Protein AF-A0AA97HVZ5-F1 (afdb_monomer)

Structure (mmCIF, N/CA/C/O backbone):
data_AF-A0AA97HVZ5-F1
#
_entry.id   AF-A0AA97HVZ5-F1
#
loop_
_atom_site.group_PDB
_atom_site.id
_atom_site.type_symbol
_atom_site.label_atom_id
_atom_site.label_alt_id
_atom_site.label_comp_id
_atom_site.label_asym_id
_atom_site.label_entity_id
_atom_site.label_seq_id
_atom_site.pdbx_PDB_ins_code
_atom_site.Cartn_x
_atom_site.Cartn_y
_atom_site.Cartn_z
_atom_site.occupancy
_atom_site.B_iso_or_equiv
_atom_site.auth_seq_id
_atom_site.auth_comp_id
_atom_site.auth_asym_id
_atom_site.auth_atom_id
_atom_site.pdbx_PDB_model_num
ATOM 1 N N . MET A 1 1 ? 20.506 -8.338 -9.169 1.00 38.97 1 MET A N 1
ATOM 2 C CA . MET A 1 1 ? 20.109 -8.493 -7.753 1.00 38.97 1 MET A CA 1
ATOM 3 C C . MET A 1 1 ? 19.129 -7.383 -7.427 1.00 38.97 1 MET A C 1
ATOM 5 O O . MET A 1 1 ? 19.443 -6.229 -7.684 1.00 38.97 1 MET A O 1
ATOM 9 N N . GLY A 1 2 ? 17.906 -7.773 -7.060 1.00 55.78 2 GLY A N 1
ATOM 10 C CA . GLY A 1 2 ? 16.684 -6.972 -7.171 1.00 55.78 2 GLY A CA 1
ATOM 11 C C . GLY A 1 2 ? 16.665 -5.697 -6.332 1.00 55.78 2 GLY A C 1
ATOM 12 O O . GLY A 1 2 ? 17.111 -5.686 -5.187 1.00 55.78 2 GLY A O 1
ATOM 13 N N . ARG A 1 3 ? 16.113 -4.628 -6.916 1.00 67.00 3 ARG A N 1
ATOM 14 C CA . ARG A 1 3 ? 15.826 -3.372 -6.220 1.00 67.00 3 ARG A CA 1
ATOM 15 C C . ARG A 1 3 ? 14.838 -3.662 -5.087 1.00 67.00 3 ARG A C 1
ATOM 17 O O . ARG A 1 3 ? 13.729 -4.130 -5.333 1.00 67.00 3 ARG A O 1
ATOM 24 N N . TYR A 1 4 ? 15.248 -3.415 -3.846 1.00 77.94 4 TYR A N 1
ATOM 25 C CA . TYR A 1 4 ? 14.344 -3.493 -2.703 1.00 77.94 4 TYR A CA 1
ATOM 26 C C . TYR A 1 4 ? 13.355 -2.327 -2.773 1.00 77.94 4 TYR A C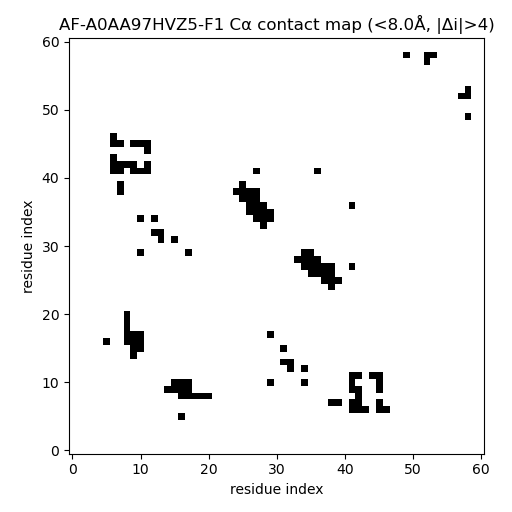 1
ATOM 28 O O . TYR A 1 4 ? 13.749 -1.168 -2.656 1.00 77.94 4 TYR A O 1
ATOM 36 N N . VAL A 1 5 ? 12.070 -2.639 -2.946 1.00 80.75 5 VAL A N 1
ATOM 37 C CA . VAL A 1 5 ? 10.981 -1.658 -2.922 1.00 80.75 5 VAL A CA 1
ATOM 38 C C . VAL A 1 5 ? 10.092 -1.909 -1.700 1.00 80.75 5 VAL A C 1
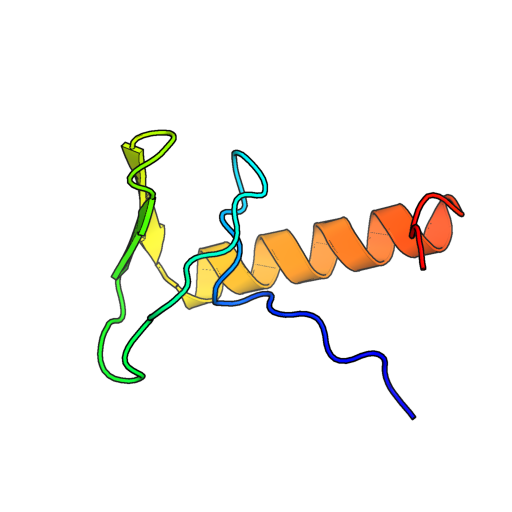ATOM 40 O O . VAL A 1 5 ? 9.722 -3.056 -1.441 1.00 80.75 5 VAL A O 1
ATOM 43 N N . PRO A 1 6 ? 9.736 -0.876 -0.915 1.00 88.56 6 PRO A N 1
ATOM 44 C CA . PRO A 1 6 ? 8.977 -1.032 0.326 1.00 88.56 6 PRO A CA 1
ATOM 45 C C . PRO A 1 6 ? 7.472 -1.271 0.074 1.00 88.56 6 PRO A C 1
ATOM 47 O O . PRO A 1 6 ? 6.628 -0.567 0.620 1.00 88.56 6 PRO A O 1
ATOM 50 N N . SER A 1 7 ? 7.117 -2.280 -0.724 1.00 91.00 7 SER A N 1
ATOM 51 C CA . SER A 1 7 ? 5.748 -2.528 -1.205 1.00 91.00 7 SER A CA 1
ATOM 52 C C . SER A 1 7 ? 4.710 -2.716 -0.100 1.00 91.00 7 SER A C 1
ATOM 54 O O . SER A 1 7 ? 3.593 -2.233 -0.235 1.00 91.00 7 SER A O 1
ATOM 56 N N . SER A 1 8 ? 5.061 -3.361 1.012 1.00 92.25 8 SER A N 1
ATOM 57 C CA . SER A 1 8 ? 4.144 -3.554 2.142 1.00 92.25 8 SER A CA 1
ATOM 58 C C . SER A 1 8 ? 3.957 -2.306 3.006 1.00 92.25 8 SER A C 1
ATOM 60 O O . SER A 1 8 ? 2.964 -2.215 3.722 1.00 92.25 8 SER A O 1
ATOM 62 N N . LYS A 1 9 ? 4.892 -1.348 2.948 1.00 93.31 9 LYS A N 1
ATOM 63 C CA . LYS A 1 9 ? 4.869 -0.105 3.739 1.00 93.31 9 LYS A CA 1
ATOM 64 C C . LYS A 1 9 ? 4.409 1.110 2.936 1.00 93.31 9 LYS A C 1
ATOM 66 O O . LYS A 1 9 ? 4.140 2.147 3.532 1.00 93.31 9 LYS A O 1
ATOM 71 N N . THR A 1 10 ? 4.342 1.009 1.616 1.00 95.19 10 THR A N 1
ATOM 72 C CA . THR A 1 10 ? 3.809 2.055 0.740 1.00 95.19 10 THR A CA 1
ATOM 73 C C . THR A 1 10 ? 2.293 1.922 0.639 1.00 95.19 10 THR A C 1
ATOM 75 O O . THR A 1 10 ? 1.783 0.814 0.553 1.00 95.19 10 THR A O 1
ATOM 78 N N . CYS A 1 11 ? 1.551 3.023 0.652 1.00 95.94 11 CYS A N 1
ATOM 79 C CA . CYS A 1 11 ? 0.119 3.001 0.376 1.00 95.94 11 CYS A CA 1
ATOM 80 C C . CYS A 1 11 ? -0.121 2.839 -1.126 1.00 95.94 11 CYS A C 1
ATOM 82 O O . CYS A 1 11 ? 0.382 3.636 -1.914 1.00 95.94 11 CYS A O 1
ATOM 84 N N . CYS A 1 12 ? -0.927 1.857 -1.525 1.00 95.69 12 CYS A N 1
ATOM 85 C CA . CYS A 1 12 ? -1.248 1.629 -2.933 1.00 95.69 12 CYS A CA 1
ATOM 86 C C . CYS A 1 12 ? -2.150 2.697 -3.562 1.00 95.69 12 CYS A C 1
ATOM 88 O O . CYS A 1 12 ? -2.213 2.784 -4.786 1.00 95.69 12 CYS A O 1
ATOM 90 N N . CYS A 1 13 ? -2.827 3.507 -2.744 1.00 95.38 13 CYS A N 1
ATOM 91 C CA . CYS A 1 13 ? -3.706 4.573 -3.211 1.00 95.38 13 CYS A CA 1
ATOM 92 C C . CYS A 1 13 ? -2.949 5.891 -3.420 1.00 95.38 13 CYS A C 1
ATOM 94 O O . CYS A 1 13 ? -3.028 6.476 -4.495 1.00 95.38 13 CYS A O 1
ATOM 96 N N . CYS A 1 14 ? -2.216 6.372 -2.409 1.00 94.62 14 CYS A N 1
ATOM 97 C CA . CYS A 1 14 ? -1.558 7.685 -2.463 1.00 94.62 14 CYS A CA 1
ATOM 98 C C . CYS A 1 14 ? -0.030 7.632 -2.603 1.00 94.62 14 CYS A C 1
ATOM 100 O O . CYS A 1 14 ? 0.605 8.674 -2.734 1.00 94.62 14 CYS A O 1
ATOM 102 N N . GLY A 1 15 ? 0.585 6.448 -2.543 1.00 92.81 15 GLY A N 1
ATOM 103 C CA . GLY A 1 15 ? 2.035 6.282 -2.676 1.00 92.81 15 GLY A CA 1
ATOM 104 C C . GLY A 1 15 ? 2.851 6.674 -1.440 1.00 92.81 15 GLY A C 1
ATOM 105 O O . GLY A 1 15 ? 4.073 6.521 -1.455 1.00 92.81 15 GLY A O 1
ATOM 106 N N . ILE A 1 16 ? 2.222 7.137 -0.351 1.00 93.69 16 ILE A N 1
ATOM 107 C CA . ILE A 1 16 ? 2.962 7.505 0.861 1.00 93.69 16 ILE A CA 1
ATOM 108 C C . ILE A 1 16 ? 3.580 6.266 1.513 1.00 93.69 16 ILE A C 1
ATOM 110 O O . ILE A 1 16 ? 2.928 5.232 1.672 1.00 93.69 16 ILE A O 1
ATOM 114 N N . LYS A 1 17 ? 4.849 6.360 1.906 1.00 93.25 17 LYS A N 1
ATOM 115 C CA . LYS A 1 17 ? 5.546 5.302 2.639 1.00 93.25 17 LYS A CA 1
ATOM 116 C C . LYS A 1 17 ? 5.379 5.521 4.137 1.00 93.25 17 LYS A C 1
ATOM 118 O O . LYS A 1 17 ? 5.769 6.560 4.658 1.00 93.25 17 LYS A O 1
ATOM 123 N N . MET A 1 18 ? 4.868 4.517 4.838 1.00 89.94 18 MET A N 1
ATOM 124 C CA . MET A 1 18 ? 4.816 4.521 6.294 1.00 89.94 18 MET A CA 1
ATOM 125 C C . MET A 1 18 ? 6.192 4.239 6.893 1.00 89.94 18 MET A C 1
ATOM 127 O O . MET A 1 18 ? 6.935 3.365 6.432 1.00 89.94 18 MET A O 1
ATOM 131 N N . GLU A 1 19 ? 6.513 4.958 7.964 1.00 87.25 19 GLU A N 1
ATOM 132 C CA . GLU A 1 19 ? 7.779 4.806 8.680 1.00 87.25 19 GLU A CA 1
ATOM 133 C C . GLU A 1 19 ? 7.839 3.465 9.429 1.00 87.25 19 GLU A C 1
ATOM 135 O O . GLU A 1 19 ? 8.825 2.724 9.346 1.00 87.25 19 GLU A O 1
ATOM 140 N N . LYS A 1 20 ? 6.743 3.105 10.109 1.00 86.81 20 LYS A N 1
ATOM 141 C CA . LYS A 1 20 ? 6.634 1.897 10.932 1.00 86.81 20 LYS A CA 1
ATOM 142 C C . LYS A 1 20 ? 5.404 1.089 10.534 1.00 86.81 20 LYS A C 1
ATOM 144 O O . LYS A 1 20 ? 4.305 1.616 10.440 1.00 86.81 20 LYS A O 1
ATOM 149 N N . LEU A 1 21 ? 5.613 -0.209 10.326 1.00 87.50 21 LEU A N 1
ATOM 150 C CA . LEU A 1 21 ? 4.555 -1.195 10.118 1.00 87.50 21 LEU A CA 1
ATOM 151 C C . LEU A 1 21 ? 5.011 -2.514 10.768 1.00 87.50 21 LEU A C 1
ATOM 153 O O . LEU A 1 21 ? 5.858 -3.204 10.191 1.00 87.50 21 LEU A O 1
ATOM 157 N N . PRO A 1 22 ? 4.544 -2.830 11.991 1.00 89.00 22 PRO A N 1
ATOM 158 C CA . PRO A 1 22 ? 4.956 -4.030 12.724 1.00 89.00 22 PRO A CA 1
ATOM 159 C C . PRO A 1 22 ? 4.515 -5.296 11.999 1.00 89.00 22 PRO A C 1
ATOM 161 O O . PRO A 1 22 ? 3.375 -5.354 11.562 1.00 89.00 22 PRO A O 1
ATOM 164 N N . LEU A 1 23 ? 5.347 -6.339 11.907 1.00 87.62 23 LEU A N 1
ATOM 165 C CA . LEU A 1 23 ? 5.033 -7.544 11.117 1.00 87.62 23 LEU A CA 1
ATOM 166 C C . LEU A 1 23 ? 3.701 -8.225 11.487 1.00 87.62 23 LEU A C 1
ATOM 168 O O . LEU A 1 23 ? 3.076 -8.806 10.606 1.00 87.62 23 LEU A O 1
ATOM 172 N N . SER A 1 24 ? 3.225 -8.079 12.724 1.00 90.75 24 SER A N 1
ATOM 173 C CA . SER A 1 24 ? 1.943 -8.613 13.207 1.00 90.75 24 SER A CA 1
ATOM 174 C C . SER A 1 24 ? 0.690 -7.947 12.614 1.00 90.75 24 SER A C 1
ATOM 176 O O . SER A 1 24 ? -0.387 -8.533 12.653 1.00 90.75 24 SER A O 1
ATOM 178 N N . VAL A 1 25 ? 0.799 -6.737 12.061 1.00 89.19 25 VAL A N 1
ATOM 179 C CA . VAL A 1 25 ? -0.356 -5.927 11.633 1.00 89.19 25 VAL A CA 1
ATOM 180 C C . VAL A 1 25 ? -0.888 -6.356 10.256 1.00 89.19 25 VAL A C 1
ATOM 182 O O . VAL A 1 25 ? -0.370 -5.945 9.225 1.00 89.19 25 VAL A O 1
ATOM 185 N N . ARG A 1 26 ? -1.938 -7.173 10.190 1.00 93.19 26 ARG A N 1
ATOM 186 C CA . ARG A 1 26 ? -2.476 -7.643 8.894 1.00 93.19 26 ARG A CA 1
ATOM 187 C C . ARG A 1 26 ? -3.224 -6.569 8.100 1.00 93.19 26 ARG A C 1
ATOM 189 O O . ARG A 1 26 ? -3.210 -6.624 6.879 1.00 93.19 26 ARG A O 1
ATOM 196 N N . LEU A 1 27 ? -3.805 -5.579 8.773 1.00 93.81 27 LEU A N 1
ATOM 197 C CA . LEU A 1 27 ? -4.515 -4.468 8.137 1.00 93.81 27 LEU A CA 1
ATOM 198 C C . LEU A 1 27 ? -3.581 -3.276 7.934 1.00 93.81 27 LEU A C 1
ATOM 200 O O . LEU A 1 27 ? -2.971 -2.784 8.878 1.00 93.81 27 LEU A O 1
ATOM 204 N N . PHE A 1 28 ? -3.459 -2.819 6.698 1.00 94.62 28 PHE A N 1
ATOM 205 C CA . PHE A 1 28 ? -2.778 -1.584 6.354 1.00 94.62 28 PHE A CA 1
ATOM 206 C C . PHE A 1 28 ? -3.767 -0.421 6.459 1.00 94.62 28 PHE A C 1
ATOM 208 O O . PHE A 1 28 ? -4.772 -0.408 5.756 1.00 94.62 28 PHE A O 1
ATOM 215 N N . GLU A 1 29 ? -3.457 0.564 7.299 1.00 95.06 29 GLU A N 1
ATOM 216 C CA . GLU A 1 29 ? -4.221 1.805 7.429 1.00 95.06 29 GLU A CA 1
ATOM 217 C C . GLU A 1 29 ? -3.346 2.990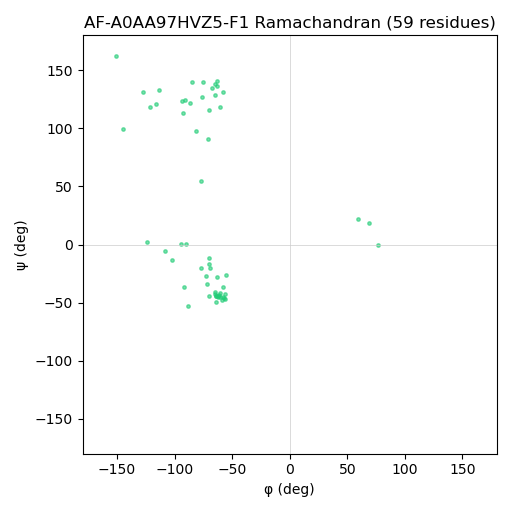 7.017 1.00 95.06 29 GLU A C 1
ATOM 219 O O . GLU A 1 29 ? -2.275 3.223 7.580 1.00 95.06 29 GLU A O 1
ATOM 224 N N . CYS A 1 30 ? -3.787 3.743 6.013 1.00 94.69 30 CYS A N 1
ATOM 225 C CA . CYS A 1 30 ? -3.089 4.930 5.552 1.00 94.69 30 CYS A CA 1
ATOM 226 C C . CYS A 1 30 ? -3.617 6.185 6.243 1.00 94.69 30 CYS A C 1
ATOM 228 O O . CYS A 1 30 ? -4.700 6.653 5.917 1.00 94.69 30 CYS A O 1
ATOM 230 N N . LEU A 1 31 ? -2.794 6.833 7.066 1.00 92.00 31 LEU A N 1
ATOM 231 C CA . LEU A 1 31 ? -3.162 8.100 7.717 1.00 92.00 31 LEU A CA 1
ATOM 232 C C . LEU A 1 31 ? -3.254 9.305 6.758 1.00 92.00 31 LEU A C 1
ATOM 234 O O . LEU A 1 31 ? -3.730 10.365 7.145 1.00 92.00 31 LEU A O 1
ATOM 238 N N . SER A 1 32 ? -2.773 9.173 5.516 1.00 94.44 32 SER A N 1
ATOM 239 C CA . SER A 1 32 ? -2.793 10.264 4.529 1.00 94.44 32 SER A CA 1
ATOM 240 C C . SER A 1 32 ? -4.045 10.268 3.655 1.00 94.44 32 SER A C 1
ATOM 242 O O . SER A 1 32 ? -4.509 11.342 3.285 1.00 94.44 32 SER A O 1
ATOM 244 N N . CYS A 1 33 ? -4.567 9.095 3.288 1.00 95.19 33 CYS A N 1
ATOM 245 C CA . CYS A 1 33 ? -5.740 8.976 2.414 1.00 95.19 33 CYS A CA 1
ATOM 246 C C . CYS A 1 33 ? -6.883 8.160 3.032 1.00 95.19 33 CYS A C 1
ATOM 248 O O . CYS A 1 33 ? -7.900 7.956 2.379 1.00 95.19 33 CYS A O 1
ATOM 250 N N . ASN A 1 34 ? -6.721 7.702 4.276 1.00 94.69 34 ASN A N 1
ATOM 251 C CA . ASN A 1 34 ? -7.679 6.880 5.019 1.00 94.69 34 ASN A CA 1
ATOM 252 C C . ASN A 1 34 ? -8.023 5.538 4.347 1.00 94.69 34 ASN A C 1
ATOM 254 O O . ASN A 1 34 ? -9.058 4.945 4.641 1.00 94.69 34 ASN A O 1
ATOM 258 N N . LEU A 1 35 ? -7.160 5.035 3.454 1.00 95.44 35 LEU A N 1
ATOM 259 C CA . LEU A 1 35 ? -7.282 3.679 2.918 1.00 95.44 35 LEU A CA 1
ATOM 260 C C . LEU A 1 35 ? -7.081 2.659 4.044 1.00 95.44 35 LEU A C 1
ATOM 262 O O . LEU A 1 35 ? -6.047 2.690 4.710 1.00 95.44 35 LEU A O 1
ATOM 266 N N . ILE A 1 36 ? -8.017 1.724 4.180 1.00 95.94 36 ILE A N 1
ATOM 267 C CA . ILE A 1 36 ? -7.901 0.554 5.052 1.00 95.94 36 ILE A CA 1
ATOM 268 C C . ILE A 1 36 ? -8.039 -0.683 4.171 1.00 95.94 36 ILE A C 1
ATOM 270 O O . ILE A 1 36 ? -9.067 -0.860 3.526 1.00 95.94 36 ILE A O 1
ATOM 274 N N . GLU A 1 37 ? -7.007 -1.519 4.121 1.00 95.56 37 GLU A N 1
ATOM 275 C CA . GLU A 1 37 ? -6.964 -2.698 3.249 1.00 95.56 37 GLU A CA 1
ATOM 276 C C . GLU A 1 37 ? -6.098 -3.801 3.874 1.00 95.56 37 GLU A C 1
ATOM 278 O O . GLU A 1 37 ? -5.284 -3.534 4.761 1.00 95.56 37 GLU A O 1
ATOM 283 N N . ASP A 1 38 ? -6.219 -5.048 3.420 1.00 96.31 38 ASP A N 1
ATOM 284 C CA . ASP A 1 38 ? -5.260 -6.085 3.812 1.00 96.31 38 ASP A CA 1
ATOM 285 C C . ASP A 1 38 ? -3.840 -5.738 3.315 1.00 96.31 38 ASP A C 1
ATOM 287 O O . ASP A 1 38 ? 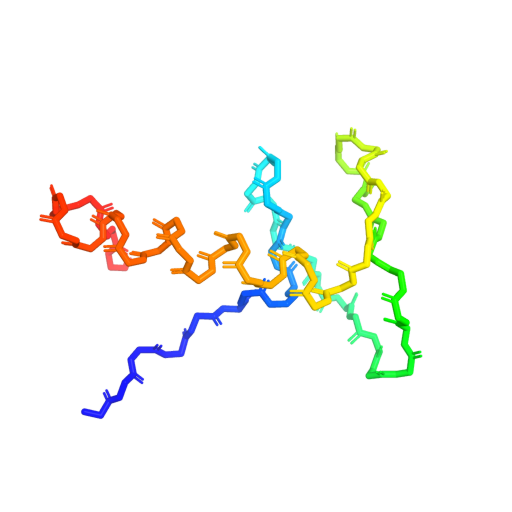-3.627 -5.295 2.180 1.00 96.31 38 ASP A O 1
ATOM 291 N N . ARG A 1 39 ? -2.834 -5.931 4.174 1.00 94.62 39 ARG A N 1
ATOM 292 C CA . ARG A 1 39 ? -1.433 -5.611 3.874 1.00 94.62 39 ARG A CA 1
ATOM 293 C C . ARG A 1 39 ? -0.937 -6.326 2.623 1.00 94.62 39 ARG A C 1
ATOM 295 O O . ARG A 1 39 ? -0.201 -5.715 1.846 1.00 94.62 39 ARG A O 1
ATOM 302 N N . ASP A 1 40 ? -1.275 -7.599 2.450 1.00 94.88 40 ASP A N 1
ATOM 303 C CA . ASP A 1 40 ? -0.783 -8.406 1.337 1.00 94.88 40 ASP A CA 1
ATOM 304 C C . ASP A 1 40 ? -1.448 -7.950 0.030 1.00 94.88 40 ASP A C 1
ATOM 306 O O . ASP A 1 40 ? -0.794 -7.882 -1.015 1.00 94.88 40 ASP A O 1
ATOM 310 N N . VAL A 1 41 ? -2.714 -7.517 0.096 1.00 96.56 41 VAL A N 1
ATOM 311 C CA . VAL A 1 41 ? -3.414 -6.860 -1.020 1.00 96.56 41 VAL A CA 1
ATOM 312 C C . VAL A 1 41 ? -2.751 -5.529 -1.383 1.00 96.56 41 VAL A C 1
ATOM 314 O O . VAL A 1 41 ? -2.413 -5.322 -2.552 1.00 96.56 41 VAL A O 1
ATOM 317 N N . ASN A 1 42 ? -2.493 -4.661 -0.401 1.00 95.94 42 ASN A N 1
ATOM 318 C CA . ASN A 1 42 ? -1.772 -3.401 -0.601 1.00 95.94 42 ASN A CA 1
ATOM 319 C C . ASN A 1 42 ? -0.384 -3.644 -1.231 1.00 95.94 42 ASN A C 1
ATOM 321 O O . ASN A 1 42 ? -0.028 -3.022 -2.236 1.00 95.94 42 ASN A O 1
ATOM 325 N N . ALA A 1 43 ? 0.370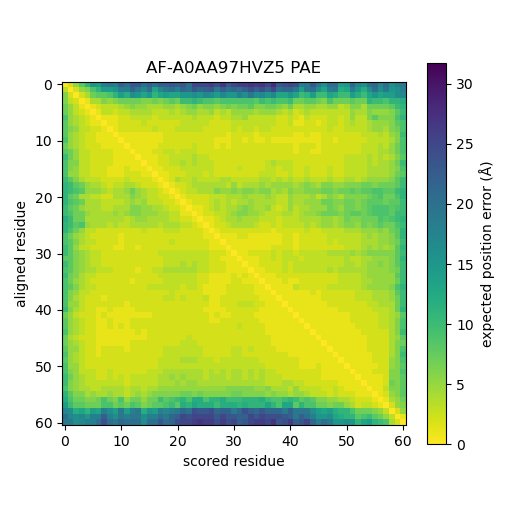 -4.616 -0.709 1.00 95.19 43 ALA A N 1
ATOM 326 C CA . ALA A 1 43 ? 1.690 -4.979 -1.215 1.00 95.19 43 ALA A CA 1
ATOM 327 C C . ALA A 1 43 ? 1.646 -5.495 -2.660 1.00 95.19 43 ALA A C 1
ATOM 329 O O . ALA A 1 43 ? 2.456 -5.064 -3.483 1.00 95.19 43 ALA A O 1
ATOM 330 N N . ARG A 1 44 ? 0.688 -6.372 -2.997 1.00 96.38 44 ARG A N 1
ATOM 331 C CA . ARG A 1 44 ? 0.478 -6.887 -4.361 1.00 96.38 44 ARG A CA 1
ATOM 332 C C . ARG A 1 44 ? 0.238 -5.760 -5.361 1.00 96.38 44 ARG A C 1
ATOM 334 O O . ARG A 1 44 ? 0.821 -5.774 -6.445 1.00 96.38 44 ARG A O 1
ATOM 341 N N . ILE A 1 45 ? -0.616 -4.797 -5.013 1.00 96.50 45 ILE A N 1
ATOM 342 C CA . ILE A 1 45 ? -0.921 -3.657 -5.886 1.00 96.50 45 ILE A CA 1
ATOM 343 C C . ILE A 1 45 ? 0.335 -2.806 -6.090 1.00 96.50 45 ILE A C 1
ATOM 345 O O . ILE A 1 45 ? 0.667 -2.474 -7.225 1.00 96.50 45 ILE A O 1
ATOM 349 N N . ASN A 1 46 ? 1.090 -2.532 -5.024 1.00 95.38 46 ASN A N 1
ATOM 350 C CA . ASN A 1 46 ? 2.343 -1.788 -5.135 1.00 95.38 46 ASN A CA 1
ATOM 351 C C . ASN A 1 46 ? 3.380 -2.497 -6.004 1.00 95.38 46 ASN A C 1
ATOM 353 O O . ASN A 1 46 ? 3.993 -1.853 -6.846 1.00 95.38 46 ASN A O 1
ATOM 357 N N . ILE A 1 47 ? 3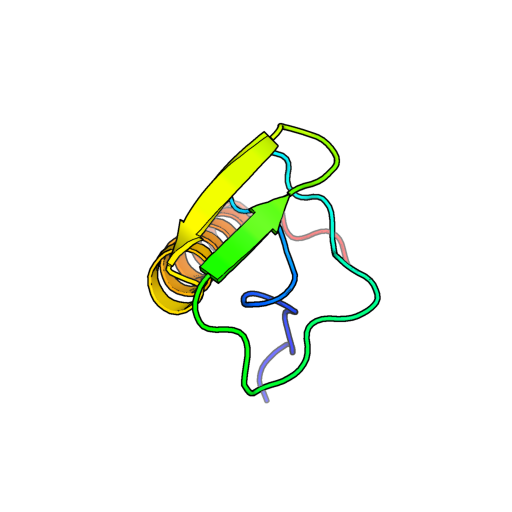.553 -3.814 -5.859 1.00 94.06 47 ILE A N 1
ATOM 358 C CA . ILE A 1 47 ? 4.467 -4.593 -6.710 1.00 94.06 47 ILE A CA 1
ATOM 359 C C . ILE A 1 47 ? 4.079 -4.450 -8.186 1.00 94.06 47 ILE A C 1
ATOM 361 O O . ILE A 1 47 ? 4.947 -4.186 -9.017 1.00 94.06 47 ILE A O 1
ATOM 365 N N . ARG A 1 48 ? 2.783 -4.561 -8.511 1.00 94.31 48 ARG A N 1
ATOM 366 C CA . ARG A 1 48 ? 2.282 -4.327 -9.874 1.00 94.31 48 ARG A CA 1
ATOM 367 C C . ARG A 1 48 ? 2.610 -2.911 -10.348 1.00 94.31 48 ARG A C 1
ATOM 369 O O . ARG A 1 48 ? 3.108 -2.754 -11.457 1.00 94.31 48 ARG A O 1
ATOM 376 N N . ASN A 1 49 ? 2.350 -1.899 -9.527 1.00 93.00 49 ASN A N 1
ATOM 377 C CA . ASN A 1 49 ? 2.577 -0.501 -9.892 1.00 93.00 49 ASN A CA 1
ATOM 378 C C . ASN A 1 49 ? 4.065 -0.198 -10.109 1.00 93.00 49 ASN A C 1
ATOM 380 O O . ASN A 1 49 ? 4.406 0.470 -11.079 1.00 93.00 49 ASN A O 1
ATOM 384 N N . PHE A 1 50 ? 4.953 -0.732 -9.267 1.00 90.94 50 PHE A N 1
ATOM 385 C CA . PHE A 1 50 ? 6.399 -0.595 -9.446 1.00 90.94 50 PHE A CA 1
ATOM 386 C C . PHE A 1 50 ? 6.885 -1.289 -10.716 1.00 90.94 50 PHE A C 1
ATOM 388 O O . PHE A 1 50 ? 7.671 -0.705 -11.454 1.00 90.94 50 PHE A O 1
ATOM 395 N N . ALA A 1 51 ? 6.390 -2.498 -11.002 1.00 90.31 51 ALA A N 1
ATOM 396 C CA . ALA A 1 51 ? 6.717 -3.195 -12.242 1.00 90.31 51 ALA A CA 1
ATOM 397 C C . ALA A 1 51 ? 6.264 -2.390 -13.469 1.00 90.31 51 ALA A C 1
ATOM 399 O O . ALA A 1 51 ? 7.041 -2.208 -14.399 1.00 90.31 51 ALA A O 1
ATOM 400 N N . LEU A 1 52 ? 5.042 -1.846 -13.450 1.00 92.00 52 LEU A N 1
ATOM 401 C CA . LEU A 1 52 ? 4.540 -0.995 -14.530 1.00 92.00 52 LEU A CA 1
ATOM 402 C C . LEU A 1 52 ? 5.376 0.284 -14.685 1.00 92.00 52 LEU A C 1
ATOM 404 O O . LEU A 1 52 ? 5.765 0.626 -15.799 1.00 92.00 52 LEU A O 1
ATOM 408 N N . ALA A 1 53 ? 5.705 0.966 -13.587 1.00 89.25 53 ALA A N 1
ATOM 409 C CA . ALA A 1 53 ? 6.546 2.160 -13.622 1.00 89.25 53 ALA A CA 1
ATOM 410 C C . ALA A 1 53 ? 7.944 1.867 -14.191 1.00 89.25 53 ALA A C 1
ATOM 412 O O . ALA A 1 53 ? 8.439 2.640 -15.009 1.00 89.25 53 ALA A O 1
ATOM 413 N N . ASP A 1 54 ? 8.554 0.740 -13.818 1.00 87.75 54 ASP A N 1
ATOM 414 C CA . ASP A 1 54 ? 9.846 0.305 -14.358 1.00 87.75 54 ASP A CA 1
ATOM 415 C C . ASP A 1 54 ? 9.751 0.007 -15.863 1.00 87.75 54 ASP A C 1
ATOM 417 O O . ASP A 1 54 ? 10.560 0.516 -16.636 1.00 87.75 54 ASP A O 1
ATOM 421 N N . THR A 1 55 ? 8.701 -0.697 -16.314 1.00 89.31 55 THR A N 1
ATOM 422 C CA . THR A 1 55 ? 8.487 -0.968 -17.752 1.00 89.31 55 THR A CA 1
ATOM 423 C C . THR A 1 55 ? 8.268 0.292 -18.588 1.00 89.31 55 THR A C 1
ATOM 425 O O . THR A 1 55 ? 8.589 0.303 -19.773 1.00 89.31 55 THR A O 1
ATOM 428 N N . LEU A 1 56 ? 7.740 1.356 -17.981 1.00 91.06 56 LEU A N 1
ATOM 429 C CA . LEU A 1 56 ? 7.506 2.643 -18.634 1.00 91.06 56 LEU A CA 1
ATOM 430 C C . LEU A 1 56 ? 8.711 3.593 -18.524 1.00 91.06 56 LEU A C 1
ATOM 432 O O . LEU A 1 56 ? 8.638 4.719 -19.008 1.00 91.06 56 LEU A O 1
ATOM 436 N N . GLY A 1 57 ? 9.807 3.175 -17.878 1.00 86.25 57 GLY A N 1
ATOM 437 C CA . GLY A 1 57 ? 10.980 4.024 -17.650 1.00 86.25 57 GLY A CA 1
ATOM 438 C C . GLY A 1 57 ? 10.740 5.166 -16.655 1.00 86.25 57 GLY A C 1
ATOM 439 O O . GLY A 1 57 ? 11.494 6.133 -16.633 1.00 86.25 57 GLY A O 1
ATOM 440 N N . LEU A 1 58 ? 9.695 5.064 -15.831 1.00 82.00 58 LEU A N 1
ATOM 441 C CA . LEU A 1 58 ? 9.285 6.074 -14.848 1.00 82.00 58 LEU A CA 1
ATOM 442 C C . LEU A 1 58 ? 9.854 5.812 -13.445 1.00 82.00 58 LEU A C 1
ATOM 444 O O . LEU A 1 58 ? 9.561 6.562 -12.514 1.00 82.00 58 LEU A O 1
ATOM 448 N N . SER A 1 59 ? 10.646 4.749 -13.262 1.00 67.19 59 SER A N 1
ATOM 449 C CA . SER A 1 59 ? 11.317 4.473 -11.989 1.00 67.19 59 SER A CA 1
ATOM 450 C C . SER A 1 59 ? 12.436 5.494 -11.769 1.00 67.19 59 SER A C 1
ATOM 452 O O . SER A 1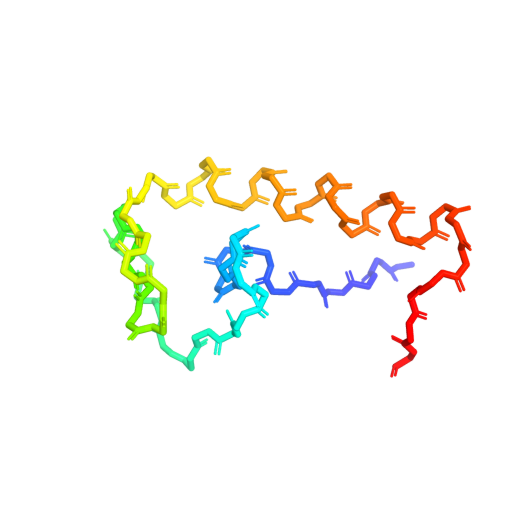 59 ? 13.570 5.277 -12.193 1.00 67.19 59 SER A O 1
ATOM 454 N N . ALA A 1 60 ? 12.121 6.607 -11.103 1.00 56.94 60 ALA A N 1
ATOM 455 C CA . ALA A 1 60 ? 13.130 7.515 -10.573 1.00 56.94 60 ALA A CA 1
ATOM 456 C C . ALA A 1 60 ? 14.054 6.742 -9.614 1.00 56.94 60 ALA A C 1
ATOM 458 O O . ALA A 1 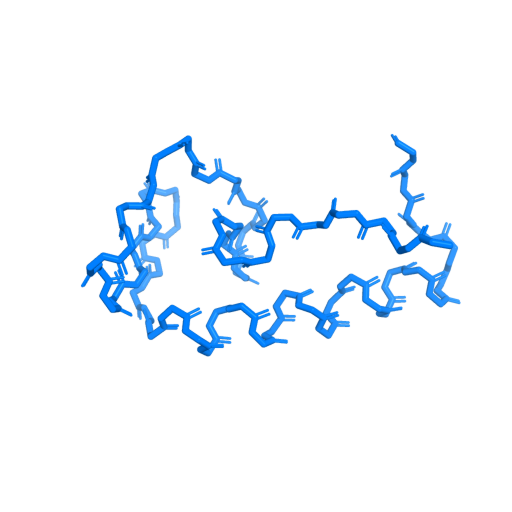60 ? 13.578 5.958 -8.787 1.00 56.94 60 ALA A O 1
ATOM 459 N N . VAL A 1 61 ? 15.363 6.919 -9.813 1.00 47.72 61 VAL A N 1
ATOM 460 C CA . VAL A 1 61 ? 16.452 6.404 -8.964 1.00 47.72 61 VAL A CA 1
ATOM 461 C C . VAL A 1 61 ? 16.265 6.852 -7.519 1.00 47.72 61 VAL A C 1
ATOM 463 O O . VAL A 1 61 ? 15.916 8.037 -7.323 1.00 47.72 61 VAL A O 1
#

Solvent-accessible surface area (backbone atoms only — not comparable to full-atom values): 3825 Å² total; per-residue (Å²): 134,81,84,88,69,66,28,69,42,27,37,64,86,82,62,53,68,54,93,79,78,64,92,86,58,60,65,39,71,37,93,86,78,70,50,72,45,50,25,68,59,32,17,52,50,29,50,53,50,52,52,51,32,48,76,69,71,62,60,76,129

Nearest PDB structures (foldseek):
  8j3r-assembly1_A  TM=7.796E-01  e=5.973E-02  Sulfoacidibacillus thermotolerans
  7wju-assembly1_A  TM=8.781E-01  e=1.782E-01  Sulfoacidibacillus thermotolerans
  8j1j-assembly1_A  TM=7.371E-01  e=1.032E-01  Sulfoacidibacillus thermotolerans
  8dzj-assembly1_A  TM=7.416E-01  e=1.452E-01  Sulfoacidibacillus thermotolerans
  8j12-assembly1_A  TM=6.734E-01  e=1.554E-01  Sulfoacidibacillus thermotolerans

Foldseek 3Di:
DDDDDPQLQAALPPRDGHPDDDPPDQW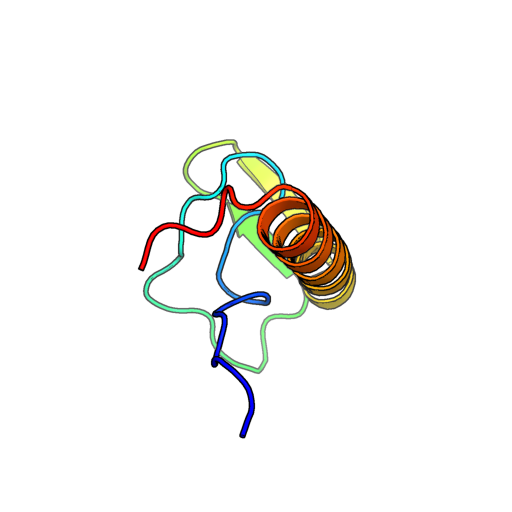DADPVPRDTDGSVVSSVSSVVVVVVCVVVVNPDD

pLDDT: mean 88.5, std 11.96, range [38.97, 96.56]

Sequence (61 aa):
MGRYVPSSKTCCCCGIKMEKLPLSVRLFECLSCNLIEDRDVNARINIRNFALADTLGLSAV

Radius of gyration: 11.74 Å; Cα contacts (8 Å, |Δi|>4): 66; chains: 1; bounding box: 28×19×32 Å

Secondary structure (DSSP, 8-state):
------TTTB-TTT-PBPS---TT--EEE-TTT--EEEHHHHHHHHHHHHHHHHHTT----

Mean predicted aligned error: 4.74 Å